Protein AF-A0A2T0ANZ0-F1 (afdb_monomer_lite)

Organism: NCBI:txid676965

Secondary structure (DSSP, 8-state):
-GGGT---------TTT-S---HHHHHHHHHHHHHHHTT-TTSS-HHHHHHHHTHHHHHHTT-TTTSSS--TTS--------TTSGGG----

Sequence (92 aa):
MIAKGITVSIGTDGAPSNNRMDMFDEMYLVSLIHKGRNLNPKTLPAEKVLEMVTIDGARCLLWNDEIGSMEPGKKADLIIVNPKSPRQFASS

Radius of gyration: 14.82 Å; chains: 1; bounding box: 33×35×42 Å

Foldseek 3Di:
DVVVVDQAADAQPDCVVHVDRDLVVRLVVVLPVQCVVVVHNVRADSVNSLQRHAQSVCVVVVNNQATRDDDPPHDPPDDDDDCPDPVNPPPD

InterPro domains:
  IPR006680 Amidohydrolase-related [PF01979] (2-83)
  IPR032466 Metal-dependent hydrolase [SSF51556] (1-68)
  IPR050287 5-Methylthioadenosine/S-adenosylhomocysteine deaminase [PTHR43794] (1-86)

pLDDT: mean 92.05, std 12.68, range [37.56, 98.69]

Structure (mmCIF, N/CA/C/O backbone):
data_AF-A0A2T0ANZ0-F1
#
_entry.id   AF-A0A2T0ANZ0-F1
#
loop_
_atom_site.group_PDB
_atom_site.id
_atom_site.type_symbol
_atom_site.label_atom_id
_atom_site.label_alt_id
_atom_site.label_comp_id
_atom_site.label_asym_id
_atom_site.label_entity_id
_atom_site.label_seq_id
_atom_site.pdbx_PDB_ins_code
_atom_site.Cartn_x
_atom_site.Cartn_y
_atom_site.Cartn_z
_atom_site.occupancy
_atom_site.B_iso_or_equiv
_atom_site.auth_seq_id
_atom_site.auth_comp_id
_atom_site.auth_asym_id
_atom_site.auth_atom_id
_atom_site.pdbx_PDB_model_num
ATOM 1 N N . MET A 1 1 ? -15.528 5.251 -1.960 1.00 96.12 1 MET A N 1
ATOM 2 C CA . MET A 1 1 ? -14.863 4.987 -3.256 1.00 96.12 1 MET A CA 1
ATOM 3 C C . MET A 1 1 ? -14.530 3.512 -3.381 1.00 96.12 1 MET A C 1
ATOM 5 O O . MET A 1 1 ? -15.149 2.866 -4.210 1.00 96.12 1 MET A O 1
ATOM 9 N N . ILE A 1 2 ? -13.709 2.963 -2.479 1.00 95.75 2 ILE A N 1
ATOM 10 C CA . ILE A 1 2 ? -13.358 1.530 -2.447 1.00 95.75 2 ILE A CA 1
ATOM 11 C C . ILE A 1 2 ? -14.600 0.620 -2.466 1.00 95.75 2 ILE A C 1
ATOM 13 O O . ILE A 1 2 ? -14.739 -0.206 -3.356 1.00 95.75 2 ILE A O 1
ATOM 17 N N . ALA A 1 3 ? -15.571 0.840 -1.569 1.00 94.25 3 ALA A N 1
ATOM 18 C CA . ALA A 1 3 ? -16.819 0.059 -1.537 1.00 94.25 3 ALA A CA 1
ATOM 19 C C . ALA A 1 3 ? -17.696 0.193 -2.803 1.00 94.25 3 ALA A C 1
ATOM 21 O O . ALA A 1 3 ? -18.622 -0.584 -2.995 1.00 94.25 3 ALA A O 1
ATOM 22 N N . LYS A 1 4 ? -17.422 1.188 -3.657 1.00 97.62 4 LYS A N 1
ATOM 23 C CA . LYS A 1 4 ? -18.086 1.390 -4.953 1.00 97.62 4 LYS A CA 1
ATOM 24 C C . LYS A 1 4 ? -17.265 0.822 -6.124 1.00 97.62 4 LYS A C 1
ATOM 26 O O . LYS A 1 4 ? -17.594 1.110 -7.266 1.00 97.62 4 LYS A O 1
ATOM 31 N N . GLY A 1 5 ? -16.184 0.085 -5.857 1.00 96.00 5 GLY A N 1
ATOM 32 C CA . GLY A 1 5 ? -15.301 -0.471 -6.888 1.00 96.00 5 GLY A CA 1
ATOM 33 C C . GLY A 1 5 ? -14.397 0.554 -7.580 1.00 96.00 5 GLY A C 1
ATOM 34 O O . GLY A 1 5 ? -13.811 0.246 -8.609 1.00 96.00 5 GLY A O 1
ATOM 35 N N . ILE A 1 6 ? -14.280 1.772 -7.041 1.00 98.25 6 ILE A N 1
ATOM 36 C CA . ILE A 1 6 ? -13.386 2.799 -7.592 1.00 98.25 6 ILE A CA 1
ATOM 37 C C . ILE A 1 6 ? -11.970 2.539 -7.077 1.00 98.25 6 ILE A C 1
ATOM 39 O O . ILE A 1 6 ? -11.777 2.449 -5.860 1.00 98.25 6 ILE A O 1
ATOM 43 N N . THR A 1 7 ? -10.999 2.470 -7.988 1.00 98.25 7 THR A N 1
ATOM 44 C CA . THR A 1 7 ? -9.567 2.393 -7.670 1.00 98.25 7 THR A CA 1
ATOM 45 C C . THR A 1 7 ? -9.120 3.651 -6.929 1.00 98.25 7 THR A C 1
ATOM 47 O O . THR A 1 7 ? -9.415 4.768 -7.355 1.00 98.25 7 THR A O 1
ATOM 50 N N . VAL A 1 8 ? -8.421 3.474 -5.810 1.00 98.25 8 VAL A N 1
ATOM 51 C CA . VAL A 1 8 ? -7.897 4.568 -4.986 1.00 98.25 8 VAL A CA 1
ATOM 52 C C . VAL A 1 8 ? -6.454 4.254 -4.631 1.00 98.25 8 VAL A C 1
ATOM 54 O O . VAL A 1 8 ? -6.176 3.152 -4.167 1.00 98.25 8 VAL A O 1
ATOM 57 N N . SER A 1 9 ? -5.571 5.233 -4.794 1.00 98.00 9 SER A N 1
ATOM 58 C CA . SER A 1 9 ? -4.185 5.166 -4.345 1.00 98.00 9 SER A CA 1
ATOM 59 C C . SER A 1 9 ? -3.912 6.138 -3.196 1.00 98.00 9 SER A C 1
ATOM 61 O O . SER A 1 9 ? -4.752 6.979 -2.864 1.00 98.00 9 SER A O 1
ATOM 63 N N . ILE A 1 10 ? -2.745 6.002 -2.566 1.00 97.69 10 ILE A N 1
ATOM 64 C CA . ILE A 1 10 ? -2.245 6.940 -1.553 1.00 97.69 10 ILE A CA 1
ATOM 65 C C . ILE A 1 10 ? -1.087 7.726 -2.165 1.00 97.69 10 ILE A C 1
ATOM 67 O O . ILE A 1 10 ? -0.219 7.147 -2.816 1.00 97.69 10 ILE A O 1
ATOM 71 N N . GLY A 1 11 ? -1.070 9.034 -1.932 1.00 95.50 11 GLY A N 1
ATOM 72 C CA . GLY A 1 11 ? 0.047 9.908 -2.264 1.00 95.50 11 GLY A CA 1
ATOM 73 C C . GLY A 1 11 ? 0.384 10.788 -1.069 1.00 95.50 11 GLY A C 1
ATOM 74 O O . GLY A 1 11 ? -0.504 11.137 -0.296 1.00 95.50 11 GLY A O 1
ATOM 75 N N . THR A 1 12 ? 1.657 11.148 -0.936 1.00 95.50 12 THR A N 1
ATOM 76 C CA . THR A 1 12 ? 2.152 11.982 0.172 1.00 95.50 12 THR A CA 1
ATOM 77 C C . THR A 1 12 ? 1.679 13.430 0.089 1.00 95.50 12 THR A C 1
ATOM 79 O O . THR A 1 12 ? 1.745 14.131 1.091 1.00 95.50 12 THR A O 1
ATOM 82 N N . ASP A 1 13 ? 1.236 13.873 -1.094 1.00 92.69 13 ASP A N 1
ATOM 83 C CA . ASP A 1 13 ? 1.132 15.289 -1.466 1.00 92.69 13 ASP A CA 1
ATOM 84 C C . ASP A 1 13 ? 2.508 16.002 -1.402 1.00 92.69 13 ASP A C 1
ATOM 86 O O . ASP A 1 13 ? 3.554 15.354 -1.261 1.00 92.69 13 ASP A O 1
ATOM 90 N N . GLY A 1 14 ? 2.540 17.317 -1.622 1.00 88.69 14 GLY A N 1
ATOM 91 C CA . GLY A 1 14 ? 3.763 18.115 -1.675 1.00 88.69 14 GLY A CA 1
ATOM 92 C C . GLY A 1 14 ? 4.359 18.471 -0.309 1.00 88.69 14 GLY A C 1
ATOM 93 O O . GLY A 1 14 ? 3.667 18.548 0.702 1.00 88.69 14 GLY A O 1
ATOM 94 N N . ALA A 1 15 ? 5.654 18.807 -0.306 1.00 83.75 15 ALA A N 1
ATOM 95 C CA . ALA A 1 15 ? 6.396 19.211 0.895 1.00 83.75 15 ALA A CA 1
ATOM 96 C C . ALA A 1 15 ? 5.699 20.279 1.781 1.00 83.75 15 ALA A C 1
ATOM 98 O O . ALA A 1 15 ? 5.764 20.156 2.999 1.00 83.75 15 ALA A O 1
ATOM 99 N N . PRO A 1 16 ? 5.014 21.311 1.238 1.00 88.38 16 PRO A N 1
ATOM 100 C CA . PRO A 1 16 ? 4.346 22.326 2.062 1.00 88.38 16 PRO A CA 1
ATOM 101 C C . PRO A 1 16 ? 3.122 21.824 2.845 1.00 88.38 16 PRO A C 1
ATOM 103 O O . PRO A 1 16 ? 2.726 22.459 3.821 1.00 88.38 16 PRO A O 1
ATOM 106 N N . SER A 1 17 ? 2.504 20.725 2.405 1.00 84.69 17 SER A N 1
ATOM 107 C CA . SER A 1 17 ? 1.313 20.111 3.010 1.00 84.69 17 SER A CA 1
ATOM 108 C C . SER A 1 17 ? 1.614 18.770 3.681 1.00 84.69 17 SER A C 1
ATOM 110 O O . SER A 1 17 ? 0.815 18.301 4.492 1.00 84.69 17 SER A O 1
ATOM 112 N N . ASN A 1 18 ? 2.791 18.202 3.420 1.00 85.50 18 ASN A N 1
ATOM 113 C CA . ASN A 1 18 ? 3.360 17.076 4.136 1.00 85.50 18 ASN A CA 1
ATOM 114 C C . ASN A 1 18 ? 4.885 17.194 4.187 1.00 85.50 18 ASN A C 1
ATOM 116 O O . ASN A 1 18 ? 5.571 17.096 3.176 1.00 85.50 18 ASN A O 1
ATOM 120 N N . ASN A 1 19 ? 5.443 17.337 5.384 1.00 86.44 19 ASN A N 1
ATOM 121 C CA . ASN A 1 19 ? 6.886 17.511 5.544 1.00 86.44 19 ASN A CA 1
ATOM 122 C C . ASN A 1 19 ? 7.676 16.189 5.461 1.00 86.44 19 ASN A C 1
ATOM 124 O O . ASN A 1 19 ? 8.887 16.189 5.697 1.00 86.44 19 ASN A O 1
ATOM 128 N N . ARG A 1 20 ? 7.017 15.054 5.179 1.00 80.81 20 ARG A N 1
ATOM 129 C CA . ARG A 1 20 ? 7.641 13.731 5.069 1.00 80.81 20 ARG A CA 1
ATOM 130 C C . ARG A 1 20 ? 7.174 13.021 3.802 1.00 80.81 20 ARG A C 1
ATOM 132 O O . ARG A 1 20 ? 5.996 12.767 3.610 1.00 80.81 20 ARG A O 1
ATOM 139 N N . MET A 1 21 ? 8.124 12.635 2.957 1.00 90.06 21 MET A N 1
ATOM 140 C CA . MET A 1 21 ? 7.867 11.774 1.797 1.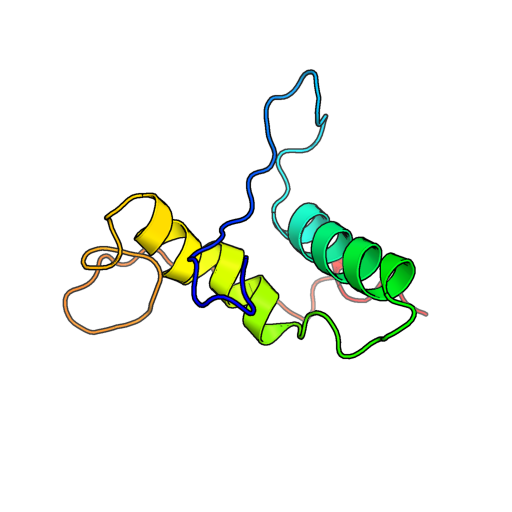00 90.06 21 MET A CA 1
ATOM 141 C C . MET A 1 21 ? 8.058 10.298 2.187 1.00 90.06 21 MET A C 1
ATOM 143 O O . MET A 1 21 ? 8.908 9.609 1.626 1.00 90.06 21 MET A O 1
ATOM 147 N N . ASP A 1 22 ? 7.329 9.836 3.211 1.00 92.38 22 ASP A N 1
ATOM 148 C CA . ASP A 1 22 ? 7.452 8.478 3.765 1.00 92.38 22 ASP A CA 1
ATOM 149 C C . ASP A 1 22 ? 6.140 7.696 3.587 1.00 92.38 22 ASP A C 1
ATOM 151 O O . ASP A 1 22 ? 5.164 7.893 4.308 1.00 92.38 22 ASP A O 1
ATOM 155 N N . MET A 1 23 ? 6.122 6.772 2.622 1.00 94.50 23 MET A N 1
ATOM 156 C CA . MET A 1 23 ? 4.936 5.964 2.325 1.00 94.50 23 MET A CA 1
ATOM 157 C C . MET A 1 23 ? 4.535 5.017 3.465 1.00 94.50 23 MET A C 1
ATOM 159 O O . MET A 1 23 ? 3.368 4.634 3.531 1.00 94.50 23 MET A O 1
ATOM 163 N N . PHE A 1 24 ? 5.448 4.628 4.364 1.00 93.56 24 PHE A N 1
ATOM 164 C CA . PHE A 1 24 ? 5.075 3.802 5.518 1.00 93.56 24 PHE A CA 1
ATOM 165 C C . PHE A 1 24 ? 4.262 4.605 6.534 1.00 93.56 24 PHE A C 1
ATOM 167 O O . PHE A 1 24 ? 3.253 4.099 7.034 1.00 93.56 24 PHE A O 1
ATOM 174 N N . ASP A 1 25 ? 4.657 5.857 6.781 1.00 93.06 25 ASP A N 1
ATOM 175 C CA . ASP A 1 25 ? 3.898 6.783 7.626 1.00 93.06 25 ASP A CA 1
ATOM 176 C C . ASP A 1 25 ? 2.508 7.053 7.007 1.00 93.06 25 ASP A C 1
ATOM 178 O O . ASP A 1 25 ? 1.498 6.977 7.712 1.00 93.06 25 ASP A O 1
ATOM 182 N N . GLU A 1 26 ? 2.422 7.250 5.684 1.00 96.12 26 GLU A N 1
ATOM 183 C CA . GLU A 1 26 ? 1.140 7.453 4.986 1.00 96.12 26 GLU A CA 1
ATOM 184 C C . GLU A 1 26 ? 0.213 6.233 5.053 1.00 96.12 26 GLU A C 1
ATOM 186 O O . GLU A 1 26 ? -0.980 6.360 5.346 1.00 96.12 26 GLU A O 1
ATOM 191 N N . MET A 1 27 ? 0.746 5.024 4.838 1.00 96.31 27 MET A N 1
ATOM 192 C CA . MET A 1 27 ? -0.022 3.784 4.999 1.00 96.31 27 MET A CA 1
ATOM 193 C C . MET A 1 27 ? -0.589 3.654 6.418 1.00 96.31 27 MET A C 1
ATOM 195 O O . MET A 1 27 ? -1.757 3.291 6.602 1.00 96.31 27 MET A O 1
ATOM 199 N N . TYR A 1 28 ? 0.225 3.966 7.430 1.00 94.69 28 TYR A N 1
ATOM 200 C CA . TYR A 1 28 ? -0.197 3.936 8.826 1.00 94.69 28 TYR A CA 1
ATOM 201 C C . TYR A 1 28 ? -1.308 4.959 9.100 1.00 94.69 28 TYR A C 1
ATOM 203 O O . TYR A 1 28 ? -2.355 4.608 9.656 1.00 94.69 28 TYR A O 1
ATOM 211 N N . LEU A 1 29 ? -1.128 6.199 8.640 1.00 9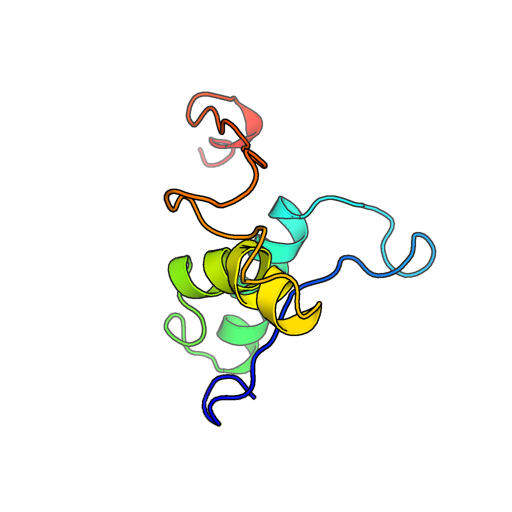5.44 29 LEU A N 1
ATOM 212 C CA . LEU A 1 29 ? -2.088 7.284 8.817 1.00 95.44 29 LEU A CA 1
ATOM 213 C C . LEU A 1 29 ? -3.441 6.970 8.163 1.00 95.44 29 LEU A C 1
ATOM 215 O O . LEU A 1 29 ? -4.485 7.058 8.819 1.00 95.44 29 LEU A O 1
ATOM 219 N N . VAL A 1 30 ? -3.436 6.544 6.896 1.00 96.44 30 VAL A N 1
ATOM 220 C CA . VAL A 1 30 ? -4.652 6.192 6.145 1.00 96.44 30 VAL A CA 1
ATOM 221 C C . VAL A 1 30 ? -5.413 5.055 6.827 1.00 96.44 30 VAL A C 1
ATOM 223 O O . VAL A 1 30 ? -6.639 5.136 6.965 1.00 96.44 30 VAL A O 1
ATOM 226 N N . SER A 1 31 ? -4.700 4.031 7.309 1.00 95.00 31 SER A N 1
ATOM 227 C CA . SER A 1 31 ? -5.272 2.907 8.061 1.00 95.00 31 SER A CA 1
ATOM 228 C C . SER A 1 31 ? -5.990 3.374 9.330 1.00 95.00 31 SER A C 1
ATOM 230 O O . SER A 1 31 ? -7.128 2.969 9.584 1.00 95.00 31 SER A O 1
ATOM 232 N N . LEU A 1 32 ? -5.362 4.254 10.117 1.00 96.31 32 LEU A N 1
ATOM 233 C CA . LEU A 1 32 ? -5.905 4.703 11.398 1.00 96.31 32 LEU A CA 1
ATOM 234 C C . LEU A 1 32 ? -7.052 5.704 11.262 1.00 96.31 32 LEU A C 1
ATOM 236 O O . LEU A 1 32 ? -8.080 5.525 11.918 1.00 96.31 32 LEU A O 1
ATOM 240 N N . ILE A 1 33 ? -6.918 6.727 10.411 1.00 97.00 33 ILE A N 1
ATOM 241 C CA . ILE A 1 33 ? -7.932 7.788 10.286 1.00 97.00 33 ILE A CA 1
ATOM 242 C C . ILE A 1 33 ? -9.288 7.199 9.879 1.00 97.00 33 ILE A C 1
ATOM 244 O O . ILE A 1 33 ? -10.316 7.551 10.459 1.00 97.00 33 ILE A O 1
ATOM 248 N N . HIS A 1 34 ? -9.309 6.262 8.927 1.00 96.50 34 HIS A N 1
ATOM 249 C CA . HIS A 1 34 ? -10.558 5.651 8.463 1.00 96.50 34 HIS A CA 1
ATOM 250 C C . HIS A 1 34 ? -11.186 4.734 9.517 1.00 96.50 34 HIS A C 1
ATOM 252 O O . HIS A 1 34 ? -12.407 4.737 9.680 1.00 96.50 34 HIS A O 1
ATOM 258 N N . LYS A 1 35 ? -10.371 3.979 10.266 1.00 96.69 35 LYS A N 1
ATOM 259 C CA . LYS A 1 35 ? -10.855 3.137 11.372 1.00 96.69 35 LYS A CA 1
ATOM 260 C C . LYS A 1 35 ? -11.428 3.976 12.508 1.00 96.69 35 LYS A C 1
ATOM 262 O O . LYS A 1 35 ? -12.512 3.659 12.989 1.00 96.69 35 LYS A O 1
ATOM 267 N N . GLY A 1 36 ? -10.734 5.049 12.895 1.00 97.12 36 GLY A N 1
ATOM 268 C CA . GLY A 1 36 ? -11.180 5.980 13.932 1.00 97.12 36 GLY A CA 1
ATOM 269 C C . GLY A 1 36 ? -12.466 6.702 13.538 1.00 97.12 36 GLY A C 1
ATOM 270 O O . GLY A 1 36 ? -13.422 6.715 14.306 1.00 97.12 36 GLY A O 1
ATOM 271 N N . ARG A 1 37 ? -12.541 7.214 12.303 1.00 97.38 37 ARG A N 1
ATOM 272 C CA . ARG A 1 37 ? -13.734 7.906 11.793 1.00 97.38 37 ARG A CA 1
ATOM 273 C C . ARG A 1 37 ? -14.970 7.009 11.734 1.00 97.38 37 ARG A C 1
ATOM 275 O O . ARG A 1 37 ? -16.069 7.479 12.006 1.00 97.38 37 ARG A O 1
ATOM 282 N N . ASN A 1 38 ? -14.794 5.739 11.381 1.00 96.31 38 ASN A N 1
ATOM 283 C CA . ASN A 1 38 ? -15.899 4.786 11.266 1.00 96.31 38 ASN A CA 1
ATOM 284 C C . ASN A 1 38 ? -16.135 3.970 12.546 1.00 96.31 38 ASN A C 1
ATOM 286 O O . ASN A 1 38 ? -16.999 3.096 12.538 1.00 96.31 38 ASN A O 1
ATOM 290 N N . LEU A 1 39 ? -15.355 4.210 13.612 1.00 96.38 39 LEU A N 1
ATOM 291 C CA . LEU A 1 39 ? -15.364 3.436 14.862 1.00 96.38 39 LEU A CA 1
ATOM 292 C C . LEU A 1 39 ? -15.340 1.917 14.620 1.00 96.38 39 LEU A C 1
ATOM 294 O O . LEU A 1 39 ? -15.970 1.134 15.329 1.00 96.38 39 LEU A O 1
ATOM 298 N N . ASN A 1 40 ? -14.621 1.497 13.578 1.00 96.75 40 ASN A N 1
ATOM 299 C CA . ASN A 1 40 ? -14.604 0.116 13.122 1.00 96.75 40 ASN A CA 1
ATOM 300 C C . ASN A 1 40 ? -13.186 -0.281 12.683 1.00 96.75 40 ASN A C 1
ATOM 302 O O . ASN A 1 40 ? -12.726 0.174 11.626 1.00 96.75 40 ASN A O 1
ATOM 306 N N . PRO A 1 41 ? -12.507 -1.179 13.426 1.00 94.38 41 PRO A N 1
ATOM 307 C CA . PRO A 1 41 ? -11.137 -1.590 13.126 1.00 94.38 41 PRO A CA 1
ATOM 308 C C . PRO A 1 41 ? -11.015 -2.390 11.822 1.00 94.38 41 PRO A C 1
ATOM 310 O O . PRO A 1 41 ? -9.916 -2.509 11.287 1.00 94.38 41 PRO A O 1
ATOM 313 N N . LYS A 1 42 ? -12.123 -2.911 11.279 1.00 94.62 42 LYS A N 1
ATOM 314 C CA . LYS A 1 42 ? -12.156 -3.673 10.022 1.00 94.62 42 LYS A CA 1
ATOM 315 C C . LYS A 1 42 ? -12.390 -2.805 8.784 1.00 94.62 42 LYS A C 1
ATOM 317 O O . LYS A 1 42 ? -12.424 -3.338 7.683 1.00 94.62 42 LYS A O 1
ATOM 322 N N . THR A 1 43 ? -12.550 -1.489 8.948 1.00 95.25 43 THR A N 1
ATOM 323 C CA . THR A 1 43 ? -12.847 -0.557 7.844 1.00 95.25 43 THR A CA 1
ATOM 324 C C . THR A 1 43 ? -11.845 -0.657 6.698 1.00 95.25 43 THR A C 1
ATOM 326 O O . THR A 1 43 ? -12.240 -0.630 5.536 1.00 95.25 43 THR A O 1
ATOM 329 N N . LEU A 1 44 ? -10.553 -0.728 7.026 1.00 95.56 44 LEU A N 1
ATOM 330 C CA . LEU A 1 44 ? -9.478 -0.740 6.043 1.00 95.56 44 LEU A CA 1
ATOM 331 C C . LEU A 1 44 ? -8.389 -1.736 6.486 1.00 95.56 44 LEU A C 1
ATOM 333 O O . LEU A 1 44 ? -7.563 -1.399 7.342 1.00 95.56 44 LEU A O 1
ATOM 337 N N . PRO A 1 45 ? -8.439 -2.987 5.993 1.00 94.81 45 PRO A N 1
ATOM 338 C CA . PRO A 1 45 ? -7.426 -4.007 6.270 1.00 94.81 45 PRO A CA 1
ATOM 339 C C . PRO A 1 45 ? -6.036 -3.599 5.765 1.00 94.81 45 PRO A C 1
ATOM 341 O O . PRO A 1 45 ? -5.925 -2.813 4.824 1.00 94.81 45 PRO A O 1
ATOM 344 N N . ALA A 1 46 ? -4.978 -4.135 6.378 1.00 95.19 46 ALA A N 1
ATOM 345 C CA . ALA A 1 46 ? -3.597 -3.781 6.036 1.00 95.19 46 ALA A CA 1
ATOM 346 C C . ALA A 1 46 ? -3.237 -4.185 4.597 1.00 95.19 46 ALA A C 1
ATOM 348 O O . ALA A 1 46 ? -2.568 -3.438 3.891 1.00 95.19 46 ALA A O 1
ATOM 349 N N . GLU A 1 47 ? -3.755 -5.323 4.144 1.00 96.69 47 GLU A N 1
ATOM 350 C CA . GLU A 1 47 ? -3.616 -5.842 2.786 1.00 96.69 47 GLU A CA 1
ATOM 351 C C . GLU A 1 47 ? -4.173 -4.845 1.773 1.00 96.69 47 GLU A C 1
ATOM 353 O O . GLU A 1 47 ? -3.518 -4.531 0.782 1.00 96.69 47 GLU A O 1
ATOM 358 N N . LYS A 1 48 ? -5.342 -4.259 2.068 1.00 97.56 48 LYS A N 1
ATOM 359 C CA . LYS A 1 48 ? -5.933 -3.256 1.185 1.00 97.56 48 LYS A CA 1
ATOM 360 C C . LYS A 1 48 ? -5.092 -1.984 1.133 1.00 97.56 48 LYS A C 1
ATOM 362 O O . LYS A 1 48 ? -4.923 -1.409 0.066 1.00 97.56 48 LYS A O 1
ATOM 367 N N . VAL A 1 49 ? -4.542 -1.546 2.263 1.00 97.88 49 VAL A N 1
ATOM 368 C CA . VAL A 1 49 ? -3.631 -0.390 2.293 1.00 97.88 49 VAL A CA 1
ATOM 369 C C . VAL A 1 49 ? -2.371 -0.660 1.463 1.00 97.88 49 VAL A C 1
ATOM 371 O O . VAL A 1 49 ? -1.934 0.219 0.724 1.00 97.88 49 VAL A O 1
ATOM 374 N N . LEU A 1 50 ? -1.825 -1.879 1.519 1.00 97.81 50 LEU A N 1
ATOM 375 C CA . LEU A 1 50 ? -0.679 -2.270 0.699 1.00 97.81 50 LEU A CA 1
ATOM 376 C C . LEU A 1 50 ? -1.0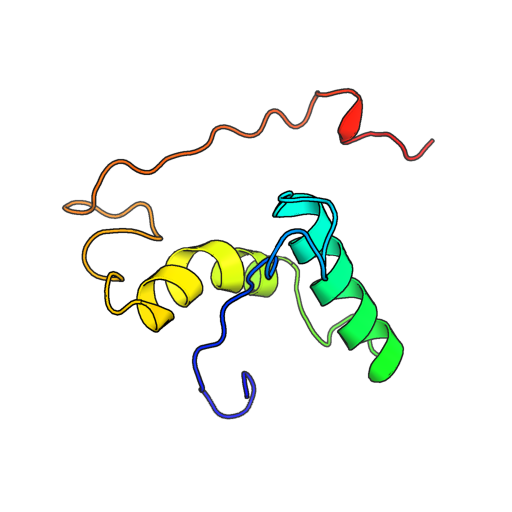20 -2.263 -0.800 1.00 97.81 50 LEU A C 1
ATOM 378 O O . LEU A 1 50 ? -0.233 -1.763 -1.602 1.00 97.81 50 LEU A O 1
ATOM 382 N N . GLU A 1 51 ? -2.201 -2.753 -1.189 1.00 98.44 51 GLU A N 1
ATOM 383 C CA . GLU A 1 51 ? -2.691 -2.649 -2.573 1.00 98.44 51 GLU A CA 1
ATOM 384 C C . GLU A 1 51 ? -2.768 -1.185 -3.039 1.00 98.44 51 GLU A C 1
ATOM 386 O O . GLU A 1 51 ? -2.310 -0.875 -4.140 1.00 98.44 51 GLU A O 1
ATOM 391 N N . MET A 1 52 ? -3.272 -0.278 -2.188 1.00 98.50 52 MET A N 1
ATOM 392 C CA . MET A 1 52 ? -3.407 1.163 -2.474 1.00 98.50 52 MET A CA 1
ATOM 393 C C . MET A 1 52 ? -2.077 1.858 -2.801 1.00 98.50 52 MET A C 1
ATOM 395 O O . MET A 1 52 ? -2.069 2.834 -3.550 1.00 98.50 52 MET A O 1
ATOM 399 N N . VAL A 1 53 ? -0.955 1.362 -2.273 1.00 97.94 53 VAL A N 1
ATOM 400 C CA . VAL A 1 53 ? 0.390 1.907 -2.550 1.00 97.94 53 VAL A CA 1
ATOM 401 C C . VAL A 1 53 ? 1.184 1.099 -3.576 1.00 97.94 53 VAL A C 1
ATOM 403 O O . VAL A 1 53 ? 2.313 1.458 -3.892 1.00 97.94 53 VAL A O 1
ATOM 406 N N . THR A 1 54 ? 0.613 0.008 -4.089 1.00 98.50 54 THR A N 1
ATOM 407 C CA . THR A 1 54 ? 1.244 -0.861 -5.090 1.00 98.50 54 THR A CA 1
ATOM 408 C C . THR A 1 54 ? 0.362 -0.953 -6.332 1.00 98.50 54 THR A C 1
ATOM 410 O O . THR A 1 54 ? 0.363 -0.041 -7.160 1.00 98.50 54 THR A O 1
ATOM 413 N N . ILE A 1 55 ? -0.420 -2.023 -6.474 1.00 98.69 55 ILE A N 1
ATOM 414 C CA . ILE A 1 55 ? -1.175 -2.315 -7.692 1.00 98.69 55 ILE A CA 1
ATOM 415 C C . ILE A 1 55 ? -2.289 -1.300 -7.967 1.00 98.69 55 ILE A C 1
ATOM 417 O O . ILE A 1 55 ? -2.506 -0.941 -9.121 1.00 98.69 55 ILE A O 1
ATOM 421 N N . ASP A 1 56 ? -2.975 -0.783 -6.947 1.00 98.62 56 ASP A N 1
ATOM 422 C CA . ASP A 1 56 ? -3.987 0.261 -7.153 1.00 98.62 56 ASP A CA 1
ATOM 423 C C . ASP A 1 56 ? -3.340 1.610 -7.480 1.00 98.62 56 ASP A C 1
ATOM 425 O O . ASP A 1 56 ? -3.878 2.358 -8.293 1.00 98.62 56 ASP A O 1
ATOM 429 N N . GLY A 1 57 ? -2.152 1.883 -6.928 1.00 98.31 57 GLY A N 1
ATOM 430 C CA . GLY A 1 57 ? -1.298 2.995 -7.350 1.00 98.31 57 GLY A CA 1
ATOM 431 C C . GLY A 1 57 ? -0.984 2.929 -8.842 1.00 98.31 57 GLY A C 1
ATOM 432 O O . GLY A 1 57 ? -1.247 3.880 -9.578 1.00 98.31 57 GLY A O 1
ATOM 433 N N . ALA A 1 58 ? -0.521 1.768 -9.306 1.00 98.56 58 ALA A N 1
ATOM 434 C CA . ALA A 1 58 ? -0.247 1.528 -10.719 1.00 98.56 58 ALA A CA 1
ATOM 435 C C . ALA A 1 58 ? -1.509 1.657 -11.592 1.00 98.56 58 ALA A C 1
ATOM 437 O O . ALA A 1 58 ? -1.455 2.273 -12.654 1.00 98.56 58 ALA A O 1
ATOM 438 N N . ARG A 1 59 ? -2.663 1.146 -11.138 1.00 98.56 59 ARG A N 1
ATOM 439 C CA . ARG A 1 59 ? -3.954 1.292 -11.839 1.00 98.56 59 ARG A CA 1
ATOM 440 C C . ARG A 1 59 ? -4.392 2.754 -11.952 1.00 98.56 59 ARG A C 1
ATOM 442 O O . ARG A 1 59 ? -4.858 3.159 -13.011 1.00 98.56 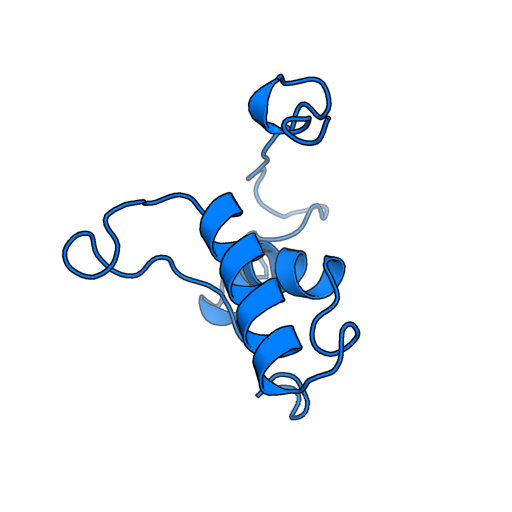59 ARG A O 1
ATOM 449 N N . CYS A 1 60 ? -4.226 3.556 -10.899 1.00 98.38 60 CYS A N 1
ATOM 450 C CA . CYS A 1 60 ? -4.529 4.991 -10.929 1.00 98.38 60 CYS A CA 1
ATOM 451 C C . CYS A 1 60 ? -3.663 5.760 -11.940 1.00 98.38 60 CYS A C 1
ATOM 453 O O . CYS A 1 60 ? -4.122 6.757 -12.491 1.00 98.38 60 CYS A O 1
ATOM 455 N N . LEU A 1 61 ? -2.439 5.287 -12.196 1.00 97.94 61 LEU A N 1
ATOM 456 C CA . LEU A 1 61 ? -1.510 5.852 -13.180 1.00 97.94 61 LEU A CA 1
ATOM 457 C C . LEU A 1 61 ? -1.622 5.215 -14.576 1.00 97.94 61 LEU A C 1
ATOM 459 O O . LEU A 1 61 ? -0.899 5.622 -15.480 1.00 97.94 61 LEU A O 1
ATOM 463 N N . LEU A 1 62 ? -2.519 4.237 -14.762 1.00 98.19 62 LEU A N 1
ATOM 464 C CA . LEU A 1 62 ? -2.657 3.438 -15.989 1.00 98.19 62 LEU A CA 1
ATOM 465 C C . LEU A 1 62 ? -1.387 2.649 -16.366 1.00 98.19 62 LEU A C 1
ATOM 467 O O . LEU A 1 62 ? -1.135 2.389 -17.538 1.00 98.19 62 LEU A O 1
ATOM 471 N N . TRP A 1 63 ? -0.585 2.264 -15.371 1.00 98.38 63 TRP A N 1
ATOM 472 C CA . TRP A 1 63 ? 0.675 1.519 -15.524 1.00 98.38 63 TRP A CA 1
ATOM 473 C C . TRP A 1 63 ? 0.610 0.104 -14.930 1.00 98.38 63 TRP A C 1
ATOM 475 O O . TRP A 1 63 ? 1.635 -0.547 -14.727 1.00 98.38 63 TRP A O 1
ATOM 485 N N . ASN A 1 64 ? -0.587 -0.400 -14.621 1.00 98.06 64 ASN A N 1
ATOM 486 C CA . ASN A 1 64 ? -0.772 -1.709 -13.983 1.00 98.06 64 ASN A CA 1
ATOM 487 C C . ASN A 1 64 ? -0.286 -2.902 -14.814 1.00 98.06 64 ASN A C 1
ATOM 489 O O . ASN A 1 64 ? -0.113 -3.982 -14.249 1.00 98.06 64 ASN A O 1
ATOM 493 N N . ASP A 1 65 ? -0.068 -2.724 -16.114 1.00 98.25 65 ASP A N 1
ATOM 494 C CA . ASP A 1 65 ? 0.504 -3.755 -16.985 1.00 98.25 65 ASP A CA 1
ATOM 495 C C . ASP A 1 65 ? 2.040 -3.778 -16.920 1.00 98.25 65 ASP A C 1
ATOM 497 O O . ASP A 1 65 ? 2.659 -4.759 -17.319 1.00 98.25 65 ASP A O 1
ATOM 501 N N . GLU A 1 66 ? 2.659 -2.734 -16.358 1.00 98.50 66 GLU A N 1
ATOM 502 C CA . GLU A 1 66 ? 4.113 -2.596 -16.258 1.00 98.50 66 GLU A CA 1
ATOM 503 C C . GLU A 1 66 ? 4.643 -2.752 -14.830 1.00 98.50 66 GLU A C 1
ATOM 505 O O . GLU A 1 66 ? 5.725 -3.307 -14.656 1.00 98.50 66 GLU A O 1
ATOM 510 N N . ILE A 1 67 ? 3.924 -2.256 -13.814 1.00 98.62 67 ILE A N 1
ATOM 511 C CA . ILE A 1 67 ? 4.393 -2.186 -12.416 1.00 98.62 67 ILE A CA 1
ATOM 512 C C . ILE A 1 67 ? 3.278 -2.510 -11.406 1.00 98.62 67 ILE A C 1
ATOM 514 O O . ILE A 1 67 ? 2.117 -2.720 -11.760 1.00 98.62 67 ILE A O 1
ATOM 518 N N . GLY A 1 68 ? 3.630 -2.520 -10.117 1.00 97.94 68 GLY A N 1
ATOM 519 C CA . GLY A 1 68 ? 2.678 -2.602 -9.004 1.00 97.94 68 GLY A CA 1
ATOM 520 C C . GLY A 1 68 ? 2.353 -4.018 -8.523 1.00 97.94 68 GLY A C 1
ATOM 521 O O . GLY A 1 68 ? 1.698 -4.157 -7.494 1.00 97.94 68 GLY A O 1
ATOM 522 N N . SER A 1 69 ? 2.829 -5.065 -9.203 1.00 98.44 69 SER A N 1
ATOM 523 C CA . SER A 1 69 ? 2.779 -6.448 -8.710 1.00 98.44 69 SER A CA 1
ATOM 524 C C . SER A 1 69 ? 3.947 -7.290 -9.230 1.00 98.44 69 SER A C 1
ATOM 526 O O . SER A 1 69 ? 4.577 -6.956 -10.232 1.00 98.44 69 SER A O 1
ATOM 528 N N . MET A 1 70 ? 4.244 -8.388 -8.530 1.00 98.00 70 MET A N 1
ATOM 529 C CA . MET A 1 70 ? 5.293 -9.337 -8.912 1.00 98.00 70 MET A CA 1
ATOM 530 C C . MET A 1 70 ? 4.709 -10.416 -9.825 1.00 98.00 70 MET A C 1
ATOM 532 O O . MET A 1 70 ? 4.329 -11.494 -9.372 1.00 98.00 70 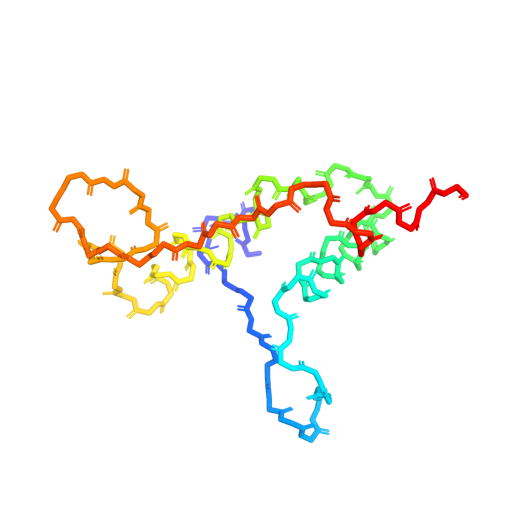MET A O 1
ATOM 536 N N . GLU A 1 71 ? 4.617 -10.108 -11.113 1.00 98.12 71 GLU A N 1
ATOM 537 C CA . GLU A 1 71 ? 4.089 -11.005 -12.143 1.00 98.12 71 GLU A CA 1
ATOM 538 C C . GLU A 1 71 ? 5.078 -11.098 -13.316 1.00 98.12 71 GLU A C 1
ATOM 540 O O . GLU A 1 71 ? 5.735 -10.103 -13.640 1.00 98.12 71 GLU A O 1
ATOM 545 N N . PRO A 1 72 ? 5.207 -12.266 -13.977 1.00 98.25 72 PRO A N 1
ATOM 546 C CA . PRO A 1 72 ? 6.040 -12.390 -15.168 1.00 98.25 72 PRO A CA 1
ATOM 547 C C . PRO A 1 72 ? 5.670 -11.355 -16.238 1.00 98.25 72 PRO A C 1
ATOM 549 O O . PRO A 1 72 ? 4.498 -11.174 -16.553 1.00 98.25 72 PRO A O 1
ATOM 552 N N . GLY A 1 73 ? 6.680 -10.699 -16.813 1.00 97.88 73 GLY A N 1
ATOM 553 C CA . GLY A 1 73 ? 6.506 -9.676 -17.851 1.00 97.88 73 GLY A CA 1
ATOM 554 C C . GLY A 1 73 ? 6.445 -8.234 -17.337 1.00 97.88 73 GLY A C 1
ATOM 555 O O . GLY A 1 73 ? 6.668 -7.322 -18.130 1.00 97.88 73 GLY A O 1
ATOM 556 N N . LYS A 1 74 ? 6.227 -8.012 -16.033 1.00 98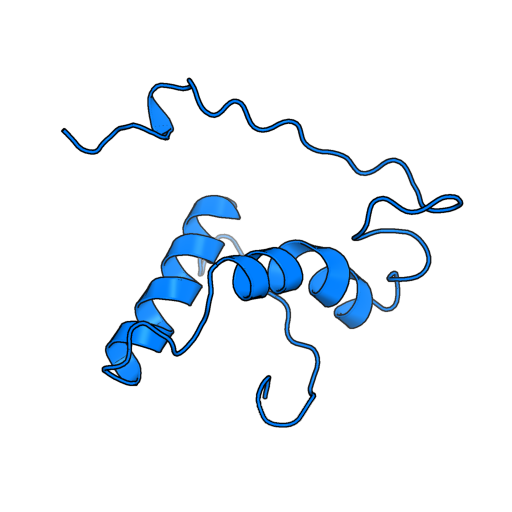.56 74 LYS A N 1
ATOM 557 C CA . LYS A 1 74 ? 6.305 -6.677 -15.417 1.00 98.56 74 LYS A CA 1
ATOM 558 C C . LYS A 1 74 ? 7.748 -6.263 -15.120 1.00 98.56 74 LYS A C 1
ATOM 560 O O . LYS A 1 74 ? 8.655 -7.097 -15.053 1.00 98.56 74 LYS A O 1
ATOM 565 N N . LYS A 1 75 ? 7.967 -4.960 -14.936 1.00 98.50 75 LYS A N 1
ATOM 566 C CA . LYS A 1 75 ? 9.255 -4.385 -14.526 1.00 98.50 75 LYS A CA 1
ATOM 567 C C . LYS A 1 75 ? 9.616 -4.829 -13.107 1.00 98.50 75 LYS A C 1
ATOM 569 O O . LYS A 1 75 ? 8.752 -5.054 -12.263 1.00 98.50 75 LYS A O 1
ATOM 574 N N . ALA A 1 76 ? 10.916 -4.925 -12.842 1.00 97.94 76 ALA A N 1
ATOM 575 C CA . ALA A 1 76 ? 11.464 -5.360 -11.559 1.00 97.94 76 ALA A CA 1
ATOM 576 C C . ALA A 1 76 ? 11.537 -4.216 -10.524 1.00 97.94 76 ALA A C 1
ATOM 578 O O . ALA A 1 76 ? 12.593 -3.960 -9.944 1.00 97.94 76 ALA A O 1
ATOM 579 N N . ASP A 1 77 ? 10.409 -3.550 -10.277 1.00 98.06 77 ASP A N 1
ATOM 580 C CA . ASP A 1 77 ? 10.287 -2.480 -9.282 1.00 98.06 77 ASP A CA 1
ATOM 581 C C . ASP A 1 77 ? 10.036 -3.105 -7.903 1.00 98.06 77 ASP A C 1
ATOM 583 O O . ASP A 1 77 ? 8.901 -3.371 -7.505 1.00 98.06 77 ASP A O 1
ATOM 587 N N . LEU A 1 78 ? 11.123 -3.412 -7.193 1.00 97.31 78 LEU A N 1
ATOM 588 C CA . LEU A 1 78 ? 11.098 -4.206 -5.965 1.00 97.31 78 LEU A CA 1
ATOM 589 C C . LEU A 1 78 ? 11.666 -3.432 -4.775 1.00 97.31 78 LEU A C 1
ATOM 591 O O . LEU A 1 78 ? 12.656 -2.711 -4.891 1.00 97.31 78 LEU A O 1
ATOM 595 N N . ILE A 1 79 ? 11.083 -3.669 -3.600 1.00 95.81 79 ILE A N 1
ATOM 596 C CA . ILE A 1 79 ? 11.635 -3.235 -2.315 1.00 95.81 79 ILE A CA 1
ATOM 597 C C . ILE A 1 79 ? 11.847 -4.447 -1.411 1.00 95.81 79 ILE A C 1
ATOM 599 O O . ILE A 1 79 ? 11.047 -5.381 -1.400 1.00 95.81 79 ILE A O 1
ATOM 603 N N . ILE A 1 80 ? 12.922 -4.426 -0.625 1.00 94.75 80 ILE A N 1
ATOM 604 C CA . ILE A 1 80 ? 13.181 -5.429 0.410 1.00 94.75 80 ILE A CA 1
ATOM 605 C C . ILE A 1 80 ? 12.941 -4.767 1.760 1.00 94.75 80 ILE A C 1
ATOM 607 O O . ILE A 1 80 ? 13.613 -3.802 2.122 1.00 94.75 80 ILE A O 1
ATOM 611 N N . VAL A 1 81 ? 11.991 -5.304 2.519 1.00 91.56 81 VAL A N 1
ATOM 612 C CA . VAL A 1 81 ? 11.691 -4.838 3.873 1.00 91.56 81 VAL A CA 1
ATOM 613 C C . VAL A 1 81 ? 12.370 -5.769 4.867 1.00 91.56 81 VAL A C 1
ATOM 615 O O . VAL A 1 81 ? 12.112 -6.970 4.869 1.00 91.56 81 VAL A O 1
ATOM 618 N N . ASN A 1 82 ? 13.236 -5.223 5.724 1.00 92.00 82 ASN A N 1
ATOM 619 C CA . ASN A 1 82 ? 13.834 -5.977 6.822 1.00 92.00 82 ASN A CA 1
ATOM 620 C C . ASN A 1 82 ? 12.948 -5.873 8.076 1.00 92.00 82 ASN A C 1
ATOM 622 O O . ASN A 1 82 ? 12.982 -4.830 8.745 1.00 92.00 82 ASN A O 1
ATOM 626 N N . PRO A 1 83 ? 12.225 -6.945 8.456 1.00 86.62 83 PRO A N 1
ATOM 627 C CA . PRO A 1 83 ? 11.348 -6.905 9.615 1.00 86.62 83 PRO A CA 1
ATOM 628 C C . PRO A 1 83 ? 12.100 -6.777 10.940 1.00 86.62 83 PRO A C 1
ATOM 630 O O . PRO A 1 83 ? 11.521 -6.391 11.942 1.00 86.62 83 PRO A O 1
ATOM 633 N N . LYS A 1 84 ? 13.405 -7.075 10.959 1.00 88.38 84 LYS A N 1
ATOM 634 C CA . LYS A 1 84 ? 14.247 -7.050 12.162 1.00 88.38 84 LYS A CA 1
ATOM 635 C C . LYS A 1 84 ? 14.920 -5.699 12.406 1.00 88.38 84 LYS A C 1
ATOM 637 O O . LYS A 1 84 ? 15.797 -5.605 13.260 1.00 88.38 84 LYS A O 1
ATOM 642 N N . SER A 1 85 ? 14.567 -4.659 11.647 1.00 84.31 85 SER A N 1
ATOM 643 C CA . SER A 1 85 ? 15.120 -3.325 11.893 1.00 84.31 85 SER A CA 1
ATOM 644 C C . SER A 1 85 ? 14.529 -2.714 13.178 1.00 84.31 85 SER A C 1
ATOM 646 O O . SER A 1 85 ? 13.332 -2.882 13.431 1.00 84.31 85 SER A O 1
ATOM 648 N N . PRO A 1 86 ? 15.311 -1.959 13.976 1.00 73.00 86 PRO A N 1
ATOM 649 C CA . PRO A 1 86 ? 14.826 -1.364 15.228 1.00 73.00 86 PRO A CA 1
ATOM 650 C C . PRO A 1 86 ? 13.597 -0.461 15.051 1.00 73.00 86 PRO A C 1
ATOM 652 O O . PRO A 1 86 ? 12.770 -0.351 15.949 1.00 73.00 86 PRO A O 1
ATOM 655 N N . ARG A 1 87 ? 13.445 0.152 13.868 1.00 69.06 87 ARG A N 1
ATOM 656 C CA . ARG A 1 87 ? 12.343 1.067 13.539 1.00 69.06 87 ARG A CA 1
ATOM 657 C C . ARG A 1 87 ? 10.974 0.372 13.504 1.00 69.06 87 ARG A C 1
ATOM 659 O O . ARG A 1 87 ? 9.969 1.051 13.663 1.00 69.06 87 ARG A O 1
ATOM 666 N N . GLN A 1 88 ? 10.923 -0.951 13.319 1.00 58.31 88 GLN A N 1
ATOM 667 C CA . GLN A 1 88 ? 9.662 -1.704 13.262 1.00 58.31 88 GLN A CA 1
ATOM 668 C C . GLN A 1 88 ? 9.216 -2.273 14.617 1.00 58.31 88 GLN A C 1
ATOM 670 O O . GLN A 1 88 ? 8.031 -2.530 14.799 1.00 58.31 88 GLN A O 1
ATOM 675 N N . PHE A 1 89 ? 10.131 -2.409 15.582 1.00 43.59 89 PHE A N 1
ATOM 676 C CA . PHE A 1 89 ? 9.845 -2.921 16.929 1.00 43.59 89 PHE A CA 1
ATOM 677 C C . PHE A 1 89 ? 9.874 -1.835 18.010 1.00 43.59 89 PHE A C 1
ATOM 679 O O . PHE A 1 89 ? 10.121 -2.126 19.176 1.00 43.59 89 PHE A O 1
ATOM 686 N N . ALA A 1 90 ? 9.556 -0.585 17.669 1.00 40.94 90 ALA A N 1
ATOM 687 C CA . ALA A 1 90 ? 9.250 0.435 18.673 1.00 40.94 90 ALA A CA 1
ATOM 688 C C . ALA A 1 90 ? 7.829 0.220 19.244 1.00 40.94 90 ALA A C 1
ATOM 690 O O . ALA A 1 90 ? 6.950 1.067 19.120 1.00 40.94 90 ALA A O 1
ATOM 691 N N . SER A 1 91 ? 7.591 -0.960 19.820 1.00 41.72 91 SER A N 1
ATOM 692 C CA . SER A 1 91 ? 6.475 -1.239 20.728 1.00 41.72 91 SER A CA 1
ATOM 693 C C . SER A 1 91 ? 6.866 -2.343 21.716 1.00 41.72 91 SER A C 1
ATOM 695 O O . SER A 1 91 ? 6.372 -3.463 21.656 1.00 41.72 91 SER A O 1
ATOM 697 N N . SER A 1 92 ? 7.799 -2.003 22.606 1.00 37.56 92 SER A N 1
ATOM 698 C CA . SER A 1 92 ? 7.836 -2.407 24.021 1.00 37.56 92 SER A CA 1
ATOM 699 C C . SER A 1 92 ? 8.912 -1.597 24.728 1.00 37.56 92 SER A C 1
ATOM 701 O O . SER A 1 92 ? 10.076 -1.710 24.281 1.00 37.56 92 SER A O 1
#